Protein AF-A0A3C1G0T5-F1 (afdb_monomer)

Radius of gyration: 18.69 Å; Cα contacts (8 Å, |Δi|>4): 23; chains: 1; bounding box: 42×26×57 Å

Structure (mmCIF, N/CA/C/O backbone):
data_AF-A0A3C1G0T5-F1
#
_entry.id   AF-A0A3C1G0T5-F1
#
loop_
_atom_site.group_PDB
_atom_site.id
_atom_site.type_symbol
_atom_site.label_atom_id
_atom_site.label_alt_id
_atom_site.label_comp_id
_atom_site.label_asym_id
_atom_site.label_entity_id
_atom_site.label_seq_id
_atom_site.pdbx_PDB_ins_code
_atom_site.Cartn_x
_atom_site.Cartn_y
_atom_site.Cartn_z
_atom_site.occupancy
_atom_site.B_iso_or_equiv
_atom_site.auth_seq_id
_atom_site.auth_comp_id
_atom_site.auth_asym_id
_atom_site.auth_atom_id
_atom_site.pdbx_PDB_model_num
ATOM 1 N N . MET A 1 1 ? 2.243 16.367 -22.983 1.00 40.78 1 MET A N 1
ATOM 2 C CA . MET A 1 1 ? 0.982 15.933 -22.339 1.00 40.78 1 MET A CA 1
ATOM 3 C C . MET A 1 1 ? 1.120 14.472 -21.890 1.00 40.78 1 MET A C 1
ATOM 5 O O . MET A 1 1 ? 0.704 13.582 -22.608 1.00 40.78 1 MET A O 1
ATOM 9 N N . PHE A 1 2 ? 1.795 14.209 -20.761 1.00 50.84 2 PHE A N 1
ATOM 10 C CA . PHE A 1 2 ? 2.177 12.845 -20.317 1.00 50.84 2 PHE A CA 1
ATOM 11 C C . PHE A 1 2 ? 1.708 12.512 -18.879 1.00 50.84 2 PHE A C 1
ATOM 13 O O . PHE A 1 2 ? 1.916 11.404 -18.396 1.00 50.84 2 PHE A O 1
ATOM 20 N N . LEU A 1 3 ? 1.046 13.453 -18.187 1.00 54.25 3 LEU A N 1
ATOM 21 C CA . LEU A 1 3 ? 0.624 13.287 -16.786 1.00 54.25 3 LEU A CA 1
ATOM 22 C C . LEU A 1 3 ? -0.647 12.434 -16.606 1.00 54.25 3 LEU A C 1
ATOM 24 O O . LEU A 1 3 ? -0.832 11.827 -15.553 1.00 54.25 3 LEU A O 1
ATOM 28 N N . PHE A 1 4 ? -1.524 12.372 -17.613 1.00 55.00 4 PHE A N 1
ATOM 29 C CA . PHE A 1 4 ? -2.852 11.760 -17.458 1.00 55.00 4 PHE A CA 1
ATOM 30 C C . PHE A 1 4 ? -2.797 10.225 -17.331 1.00 55.00 4 PHE A C 1
ATOM 32 O O . PHE A 1 4 ? -3.558 9.632 -16.568 1.00 55.00 4 PHE A O 1
ATOM 39 N N . GLY A 1 5 ? -1.854 9.576 -18.026 1.00 61.91 5 GLY A N 1
ATOM 40 C CA . GLY A 1 5 ? -1.678 8.120 -17.971 1.00 61.91 5 GLY A CA 1
ATOM 41 C C . GLY A 1 5 ? -1.114 7.639 -16.632 1.00 61.91 5 GLY A C 1
ATOM 42 O O . GLY A 1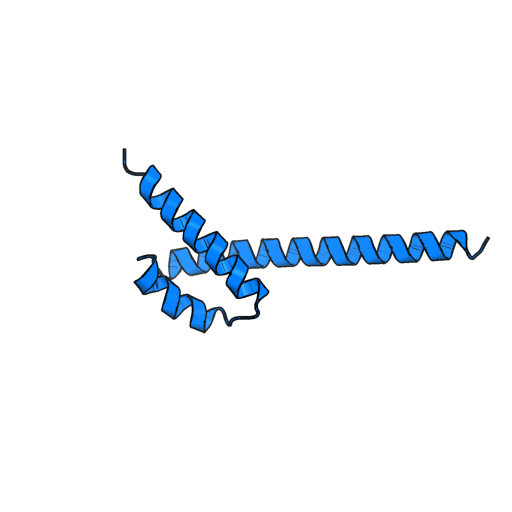 5 ? -1.621 6.678 -16.051 1.00 61.91 5 GLY A O 1
ATOM 43 N N . TYR A 1 6 ? -0.120 8.355 -16.099 1.00 66.19 6 TYR A N 1
ATOM 44 C CA . TYR A 1 6 ? 0.504 8.020 -14.819 1.00 66.19 6 TYR A CA 1
ATOM 45 C C . TYR A 1 6 ? -0.480 8.175 -13.647 1.00 66.19 6 TYR A C 1
ATOM 47 O O . TYR A 1 6 ? -0.602 7.269 -12.824 1.00 66.19 6 TYR A O 1
ATOM 55 N N . GLY A 1 7 ? -1.261 9.262 -13.615 1.00 68.25 7 GLY A N 1
ATOM 56 C CA . GLY A 1 7 ? -2.281 9.472 -12.580 1.00 68.25 7 GLY A CA 1
ATOM 57 C C . GLY A 1 7 ? -3.379 8.401 -12.575 1.00 68.25 7 GLY A C 1
ATOM 58 O O . GLY A 1 7 ? -3.822 7.969 -11.511 1.00 68.25 7 GLY A O 1
ATOM 59 N N . CYS A 1 8 ? -3.784 7.903 -13.749 1.00 75.12 8 CYS A N 1
ATOM 60 C CA . CYS A 1 8 ? -4.785 6.839 -13.843 1.00 75.12 8 CYS A CA 1
ATOM 61 C C . CYS A 1 8 ? -4.264 5.495 -13.301 1.00 75.12 8 CYS A C 1
ATOM 63 O O . CYS A 1 8 ? -4.998 4.779 -12.614 1.00 75.12 8 CYS A O 1
ATOM 65 N N . LEU A 1 9 ? -2.997 5.162 -13.575 1.00 78.69 9 LEU A N 1
ATOM 66 C CA . LEU A 1 9 ? -2.349 3.943 -13.079 1.00 78.69 9 LEU A CA 1
ATOM 67 C C . LEU A 1 9 ? -2.149 3.990 -11.564 1.00 78.69 9 LEU A C 1
ATOM 69 O O . LEU A 1 9 ? -2.507 3.036 -10.875 1.00 78.69 9 LEU A O 1
ATOM 73 N N . VAL A 1 10 ? -1.660 5.119 -11.049 1.00 78.00 10 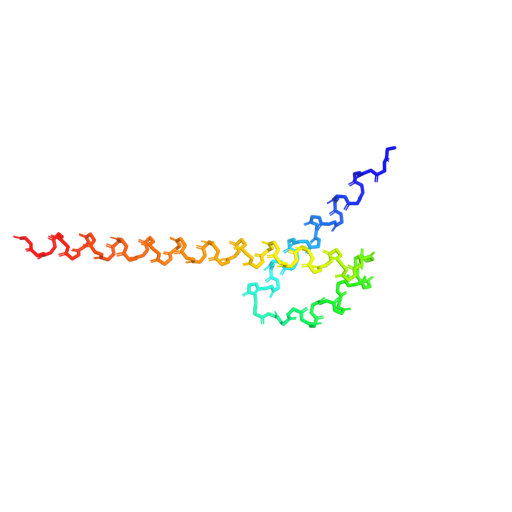VAL A N 1
ATOM 74 C CA . VAL A 1 10 ? -1.484 5.346 -9.609 1.00 78.00 10 VAL A CA 1
ATOM 75 C C . VAL A 1 10 ? -2.826 5.270 -8.881 1.00 78.00 10 VAL A C 1
ATOM 77 O O . VAL A 1 10 ? -2.961 4.490 -7.945 1.00 78.00 10 VAL A O 1
ATOM 80 N N . GLY A 1 11 ? -3.866 5.951 -9.372 1.00 80.12 11 GLY A N 1
ATOM 81 C CA . GLY A 1 11 ? -5.192 5.893 -8.748 1.00 80.12 11 GLY A CA 1
ATOM 82 C C . GLY A 1 11 ? -5.835 4.498 -8.791 1.00 80.12 11 GLY A C 1
ATOM 83 O O . GLY A 1 11 ? -6.593 4.126 -7.894 1.00 80.12 11 GLY A O 1
ATOM 84 N N . LYS A 1 12 ? -5.547 3.684 -9.818 1.00 84.81 12 LYS A N 1
ATOM 85 C CA . LYS A 1 12 ? -5.954 2.265 -9.849 1.00 84.81 12 LYS A CA 1
ATOM 86 C C 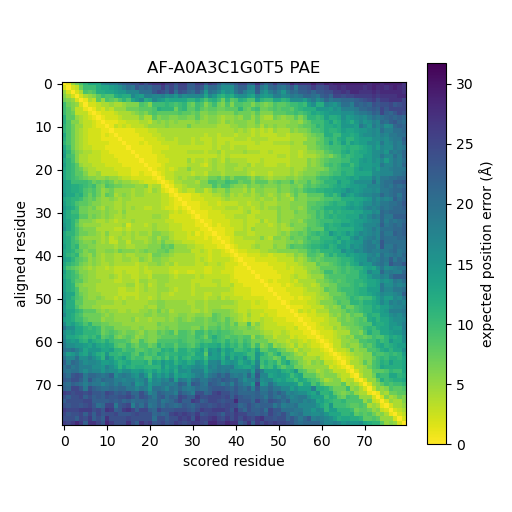. LYS A 1 12 ? -5.166 1.432 -8.836 1.00 84.81 12 LYS A C 1
ATOM 88 O O . LYS A 1 12 ? -5.772 0.609 -8.146 1.00 84.81 12 LYS A O 1
ATOM 93 N N . ALA A 1 13 ? -3.858 1.655 -8.718 1.00 84.62 13 ALA A N 1
ATOM 94 C CA . ALA A 1 13 ? -3.013 0.975 -7.744 1.00 84.62 13 ALA A CA 1
ATOM 95 C C . ALA A 1 13 ? -3.459 1.287 -6.306 1.00 84.62 13 ALA A C 1
ATOM 97 O O . ALA A 1 13 ? -3.661 0.364 -5.527 1.00 84.62 13 ALA A O 1
ATOM 98 N N . GLU A 1 14 ? -3.726 2.550 -5.974 1.00 83.69 14 GLU A N 1
ATOM 99 C CA . GLU A 1 14 ? -4.192 2.955 -4.641 1.00 83.69 14 GLU A CA 1
ATOM 100 C C . GLU A 1 14 ? -5.510 2.285 -4.243 1.00 83.69 14 GLU A C 1
ATOM 102 O O . GLU A 1 14 ? -5.611 1.719 -3.157 1.00 83.69 14 GLU A O 1
ATOM 107 N N . ARG A 1 15 ? -6.515 2.285 -5.131 1.00 85.94 15 ARG A N 1
ATOM 108 C CA . ARG A 1 15 ? -7.809 1.629 -4.865 1.00 85.94 15 ARG A CA 1
ATOM 109 C C . ARG A 1 15 ? -7.664 0.122 -4.671 1.00 85.94 15 ARG A C 1
ATOM 111 O O . ARG A 1 15 ? -8.295 -0.451 -3.785 1.00 85.94 15 ARG A O 1
ATOM 118 N N . THR A 1 16 ? -6.814 -0.511 -5.477 1.00 86.75 16 THR A N 1
ATOM 119 C CA . THR A 1 16 ? -6.542 -1.951 -5.366 1.00 86.75 16 THR A CA 1
ATOM 120 C C . THR A 1 16 ? -5.803 -2.263 -4.063 1.00 86.75 16 THR A C 1
ATOM 122 O O . THR A 1 16 ? -6.144 -3.220 -3.373 1.00 86.75 16 THR A O 1
ATOM 125 N N . LEU A 1 17 ? -4.822 -1.432 -3.695 1.00 85.56 17 LEU A N 1
ATOM 126 C CA . LEU A 1 17 ? -4.064 -1.560 -2.454 1.00 85.56 17 LEU A CA 1
ATOM 127 C C . LEU A 1 17 ? -4.973 -1.381 -1.234 1.00 85.56 17 LEU A C 1
ATOM 129 O O . LEU A 1 17 ? -4.890 -2.161 -0.293 1.00 85.56 17 LEU A O 1
ATOM 133 N N . PHE A 1 18 ? -5.890 -0.414 -1.277 1.00 83.56 18 PHE A N 1
ATOM 134 C CA . PHE A 1 18 ? -6.886 -0.196 -0.232 1.00 83.56 18 PHE A CA 1
ATOM 135 C C . PHE A 1 18 ? -7.817 -1.402 -0.042 1.00 83.56 18 PHE A C 1
ATOM 137 O O . PHE A 1 18 ? -8.022 -1.837 1.089 1.00 83.56 18 PHE A O 1
ATOM 144 N N . ALA A 1 19 ? -8.346 -1.969 -1.132 1.00 85.69 19 ALA A N 1
ATOM 145 C CA . ALA A 1 19 ? -9.214 -3.146 -1.066 1.00 85.69 19 ALA A CA 1
ATOM 146 C C . ALA A 1 19 ? -8.498 -4.349 -0.428 1.00 85.69 19 ALA A C 1
ATOM 148 O O . ALA A 1 19 ? -9.041 -4.997 0.465 1.00 85.69 19 ALA A O 1
ATOM 149 N N . LYS A 1 20 ? -7.246 -4.599 -0.827 1.00 85.12 20 LYS A N 1
ATOM 150 C CA . LYS A 1 20 ? -6.433 -5.689 -0.274 1.00 85.12 20 LYS A CA 1
ATOM 151 C C . LYS A 1 20 ? -6.008 -5.450 1.181 1.00 85.12 20 LYS A C 1
ATOM 153 O O . LYS A 1 20 ? -6.010 -6.380 1.982 1.00 85.12 20 LYS A O 1
ATOM 158 N N . LEU A 1 21 ? -5.717 -4.201 1.556 1.00 83.00 21 LEU A N 1
ATOM 159 C CA . LEU A 1 21 ? -5.436 -3.818 2.946 1.00 83.00 21 LEU A CA 1
ATOM 160 C C . LEU A 1 21 ? -6.646 -4.018 3.862 1.00 83.00 21 LEU A C 1
ATOM 162 O O . LEU A 1 21 ? -6.480 -4.468 4.994 1.00 83.00 21 LEU A O 1
ATOM 166 N N . GLN A 1 22 ? -7.860 -3.718 3.388 1.00 79.94 22 GLN A N 1
ATOM 167 C CA . GLN A 1 22 ? -9.078 -4.036 4.139 1.00 79.94 22 GLN A CA 1
ATOM 168 C C . GLN A 1 22 ? -9.278 -5.545 4.315 1.00 79.94 22 GLN A C 1
ATOM 170 O O . GLN A 1 22 ? -9.744 -5.966 5.369 1.00 79.94 22 GLN A O 1
ATOM 175 N N . GLY A 1 23 ? -8.869 -6.350 3.331 1.00 79.38 23 GLY A N 1
ATOM 176 C CA . GLY A 1 23 ? -8.856 -7.812 3.426 1.00 79.38 23 GLY A CA 1
ATOM 177 C C . GLY A 1 23 ? -7.796 -8.389 4.374 1.00 79.38 23 GLY A C 1
ATOM 178 O O . GLY A 1 23 ? -7.770 -9.598 4.577 1.00 79.38 23 GLY A O 1
ATOM 179 N N . GLY A 1 24 ? -6.926 -7.557 4.962 1.00 78.81 24 GLY A N 1
ATOM 180 C CA . GLY A 1 24 ? -5.874 -8.001 5.882 1.00 78.81 24 GLY A CA 1
ATOM 181 C C . GLY A 1 24 ? -4.630 -8.576 5.197 1.00 78.81 24 GLY A C 1
ATOM 182 O O . GLY A 1 24 ? -3.815 -9.218 5.858 1.00 78.81 24 GLY A O 1
ATOM 183 N N . GLU A 1 25 ? -4.454 -8.357 3.888 1.00 82.19 25 GLU A N 1
ATOM 184 C CA . GLU A 1 25 ? -3.254 -8.807 3.177 1.00 82.19 25 GLU A CA 1
ATOM 185 C C . GLU A 1 25 ? -1.992 -8.074 3.672 1.00 82.19 25 GLU A C 1
ATOM 187 O O . GLU A 1 25 ? -1.993 -6.878 3.978 1.00 82.19 25 GLU A O 1
ATOM 192 N N . ASN A 1 26 ? -0.870 -8.797 3.725 1.00 82.19 26 ASN A N 1
ATOM 193 C CA . ASN A 1 26 ? 0.398 -8.266 4.217 1.00 82.19 26 ASN A CA 1
ATOM 194 C C . ASN A 1 26 ? 1.040 -7.303 3.198 1.00 82.19 26 ASN A C 1
ATOM 196 O O . ASN A 1 26 ? 1.305 -7.690 2.056 1.00 82.19 26 ASN A O 1
ATOM 200 N N . LEU A 1 27 ? 1.385 -6.078 3.626 1.00 81.25 27 LEU A N 1
ATOM 201 C CA . LEU A 1 27 ? 2.047 -5.064 2.786 1.00 81.25 27 LEU A CA 1
ATOM 202 C C . LEU A 1 27 ? 3.296 -5.586 2.066 1.00 81.25 27 LEU A C 1
ATOM 204 O O . LEU A 1 27 ? 3.566 -5.171 0.941 1.00 81.25 27 LEU A O 1
ATOM 208 N N . ALA A 1 28 ? 4.069 -6.476 2.692 1.00 81.50 28 ALA A N 1
ATOM 209 C CA . ALA A 1 28 ? 5.286 -7.016 2.092 1.00 81.50 28 ALA A CA 1
ATOM 210 C C . ALA A 1 28 ? 4.987 -7.911 0.876 1.00 81.50 28 ALA A C 1
ATOM 212 O O . ALA A 1 28 ? 5.697 -7.842 -0.131 1.00 81.50 28 ALA A O 1
ATOM 213 N N . ALA A 1 29 ? 3.916 -8.707 0.944 1.00 83.00 29 ALA A N 1
ATOM 214 C CA . ALA A 1 29 ? 3.450 -9.528 -0.173 1.00 83.00 29 ALA A CA 1
ATOM 215 C C . ALA A 1 29 ? 2.859 -8.646 -1.284 1.00 83.00 29 ALA A C 1
ATOM 217 O O . ALA A 1 29 ? 3.217 -8.792 -2.454 1.00 83.00 29 ALA A O 1
ATOM 218 N N . LEU A 1 30 ? 2.055 -7.650 -0.898 1.00 83.25 30 LEU A N 1
ATOM 219 C CA . LEU A 1 30 ? 1.466 -6.668 -1.811 1.00 83.25 30 LEU A CA 1
ATOM 220 C C . LEU A 1 30 ? 2.531 -5.890 -2.576 1.00 83.25 30 LEU A C 1
ATOM 222 O O . LEU A 1 30 ? 2.430 -5.728 -3.786 1.00 83.25 30 LEU A O 1
ATOM 226 N N . LYS A 1 31 ? 3.605 -5.470 -1.905 1.00 82.38 31 LYS A N 1
ATOM 227 C CA . LYS A 1 31 ? 4.718 -4.768 -2.547 1.00 82.38 31 LYS A CA 1
ATOM 228 C C . LYS A 1 31 ? 5.287 -5.568 -3.718 1.00 82.38 31 LYS A C 1
ATOM 230 O O . LYS A 1 31 ? 5.472 -5.012 -4.798 1.00 82.38 31 LYS A O 1
ATOM 235 N N . ARG A 1 32 ? 5.530 -6.868 -3.514 1.00 84.00 32 ARG A N 1
ATOM 236 C CA . ARG A 1 32 ? 6.095 -7.769 -4.533 1.00 84.00 32 ARG A CA 1
ATOM 237 C C . ARG A 1 32 ? 5.158 -7.980 -5.717 1.00 84.00 32 ARG A C 1
ATOM 239 O O . ARG A 1 32 ? 5.646 -8.096 -6.832 1.00 84.00 32 ARG A O 1
ATOM 246 N N . GLU A 1 33 ? 3.847 -8.004 -5.489 1.00 85.81 33 GLU A N 1
ATOM 247 C CA . GLU A 1 33 ? 2.853 -8.120 -6.561 1.00 85.81 33 GLU A CA 1
ATOM 248 C C . GLU A 1 33 ? 2.693 -6.799 -7.334 1.00 85.81 33 GLU A C 1
ATOM 250 O O . GLU A 1 33 ? 2.604 -6.795 -8.558 1.00 85.81 33 GLU A O 1
ATOM 255 N N . PHE A 1 34 ? 2.693 -5.658 -6.639 1.00 82.94 34 PHE A N 1
ATOM 256 C CA . PHE A 1 34 ? 2.385 -4.354 -7.232 1.00 82.94 34 PHE A CA 1
ATOM 257 C C . PHE A 1 34 ? 3.531 -3.756 -8.054 1.00 82.94 34 PHE A C 1
ATOM 259 O O . PHE A 1 34 ? 3.259 -3.079 -9.047 1.00 82.94 34 PHE A O 1
ATOM 266 N N . LEU A 1 35 ? 4.787 -4.021 -7.674 1.00 83.50 35 LEU A N 1
ATOM 267 C CA . LEU A 1 35 ? 5.989 -3.598 -8.409 1.00 83.50 35 LEU A CA 1
ATOM 268 C C . LEU A 1 35 ? 5.916 -3.986 -9.907 1.00 83.50 35 LEU A C 1
ATOM 270 O O . LEU A 1 35 ? 5.896 -3.082 -10.744 1.00 83.50 35 LEU A O 1
ATOM 274 N N . PRO A 1 36 ? 5.811 -5.281 -10.280 1.00 85.44 36 PRO A N 1
ATOM 275 C CA . PRO A 1 36 ? 5.732 -5.688 -11.683 1.00 85.44 36 PRO A CA 1
ATOM 276 C C . PRO A 1 36 ? 4.357 -5.426 -12.313 1.00 85.44 36 PRO A C 1
ATOM 278 O O . PRO A 1 36 ? 4.281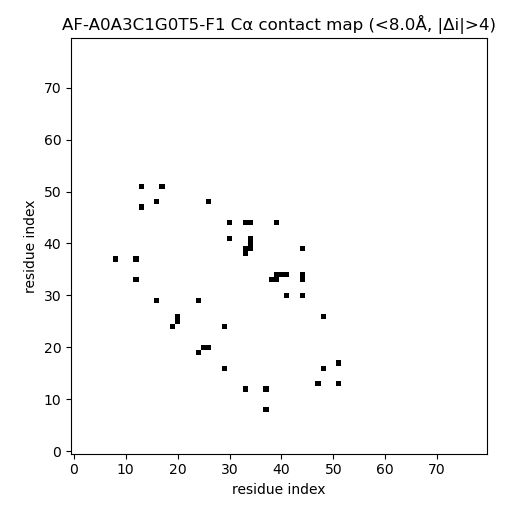 -5.137 -13.501 1.00 85.44 36 PRO A O 1
ATOM 281 N N . LYS A 1 37 ? 3.266 -5.501 -11.538 1.00 84.94 37 LYS A N 1
ATOM 282 C CA . LYS A 1 37 ? 1.891 -5.391 -12.060 1.00 84.94 37 LYS A CA 1
ATOM 283 C C . LYS A 1 37 ? 1.527 -3.983 -12.524 1.00 84.94 37 LYS A C 1
ATOM 285 O O . LYS A 1 37 ? 0.795 -3.832 -13.496 1.00 84.94 37 LYS A O 1
ATOM 290 N N . PHE A 1 38 ? 2.023 -2.963 -11.827 1.00 80.56 38 PHE A N 1
ATOM 291 C CA . PHE A 1 38 ? 1.750 -1.559 -12.148 1.00 80.56 38 PHE A CA 1
ATOM 292 C C . PHE A 1 38 ? 2.979 -0.812 -12.679 1.00 80.56 38 PHE A C 1
ATOM 294 O O . PHE A 1 38 ? 2.858 0.354 -13.044 1.00 80.56 38 PHE A O 1
ATOM 301 N N . GLY A 1 39 ? 4.154 -1.455 -12.717 1.00 83.06 39 GLY A N 1
ATOM 302 C CA . GLY A 1 39 ? 5.400 -0.829 -13.169 1.00 83.06 39 GLY A CA 1
ATOM 303 C C . GLY A 1 39 ? 5.858 0.331 -12.279 1.00 83.06 39 GLY A C 1
ATOM 304 O O . GLY A 1 39 ? 6.528 1.247 -12.750 1.00 83.06 39 GLY A O 1
ATOM 305 N N . ILE A 1 40 ? 5.462 0.329 -11.004 1.00 82.75 40 ILE A N 1
ATOM 306 C CA . ILE A 1 40 ? 5.799 1.382 -10.040 1.00 82.75 40 ILE A CA 1
ATOM 307 C C . ILE A 1 40 ? 7.077 1.035 -9.286 1.00 82.75 40 ILE A C 1
ATOM 309 O O . ILE A 1 40 ? 7.405 -0.130 -9.081 1.00 82.75 40 ILE A O 1
ATOM 313 N N . THR A 1 41 ? 7.790 2.050 -8.810 1.00 85.31 41 THR A N 1
ATOM 314 C CA . THR A 1 41 ? 8.982 1.851 -7.979 1.00 85.31 41 THR A CA 1
ATOM 315 C C . THR A 1 41 ? 8.616 1.520 -6.532 1.00 85.31 41 THR A C 1
ATOM 317 O O . THR A 1 41 ? 7.576 1.931 -6.010 1.00 85.31 41 THR A O 1
ATOM 320 N N . ALA A 1 42 ? 9.534 0.854 -5.823 1.00 83.94 42 ALA A N 1
ATOM 321 C CA . ALA A 1 42 ? 9.380 0.571 -4.395 1.00 83.94 42 ALA A CA 1
ATOM 322 C C . ALA A 1 42 ? 9.167 1.846 -3.559 1.00 83.94 42 ALA A C 1
ATOM 324 O O . ALA A 1 42 ? 8.455 1.811 -2.558 1.00 83.94 42 ALA A O 1
ATOM 325 N N . ARG A 1 43 ? 9.764 2.971 -3.973 1.00 84.94 43 ARG A N 1
ATOM 326 C CA . ARG A 1 43 ? 9.619 4.268 -3.303 1.00 84.94 43 ARG A CA 1
ATOM 327 C C . ARG A 1 43 ? 8.208 4.832 -3.457 1.00 84.94 43 ARG A C 1
ATOM 329 O O . ARG A 1 43 ? 7.630 5.270 -2.469 1.00 84.94 43 ARG A O 1
ATOM 336 N N . GLN A 1 44 ? 7.653 4.776 -4.669 1.00 83.88 44 GLN A N 1
ATOM 337 C CA . GLN A 1 44 ? 6.274 5.194 -4.941 1.00 83.88 44 GLN A CA 1
ATOM 338 C C . GLN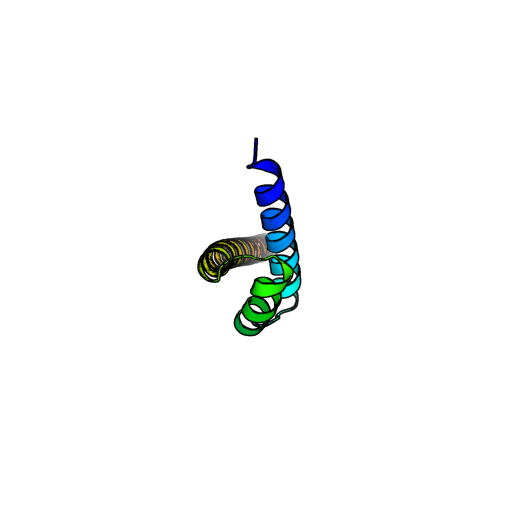 A 1 44 ? 5.278 4.322 -4.170 1.00 83.88 44 GLN A C 1
ATOM 340 O O . GLN A 1 44 ? 4.375 4.853 -3.531 1.00 83.88 44 GLN A O 1
ATOM 345 N N . PHE A 1 45 ? 5.491 3.001 -4.151 1.00 85.88 45 PHE A N 1
ATOM 346 C CA . PHE A 1 45 ? 4.678 2.085 -3.350 1.00 85.88 45 PHE A CA 1
ATOM 347 C C . PHE A 1 45 ? 4.725 2.423 -1.857 1.00 85.88 45 PHE A C 1
ATOM 349 O O . PHE A 1 45 ? 3.680 2.548 -1.229 1.00 85.88 45 PHE A O 1
ATOM 356 N N . ASN A 1 46 ? 5.922 2.602 -1.290 1.00 85.88 46 ASN A N 1
ATOM 357 C CA . ASN A 1 46 ? 6.071 2.921 0.129 1.00 85.88 46 ASN A CA 1
ATOM 358 C C . ASN A 1 46 ?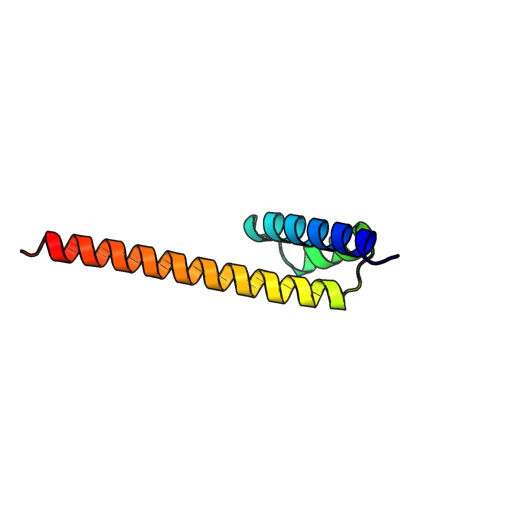 5.374 4.248 0.494 1.00 85.88 46 ASN A C 1
ATOM 360 O O . ASN A 1 46 ? 4.765 4.331 1.556 1.00 85.88 46 ASN A O 1
ATOM 364 N N . GLY A 1 47 ? 5.435 5.261 -0.382 1.00 87.25 47 GLY A N 1
ATOM 365 C CA . GLY A 1 47 ? 4.740 6.538 -0.185 1.00 87.25 47 GLY A CA 1
ATOM 366 C C . GLY A 1 47 ? 3.217 6.380 -0.165 1.00 87.25 47 GLY A C 1
ATOM 367 O O . GLY A 1 47 ? 2.577 6.765 0.810 1.00 87.25 47 GLY A O 1
ATOM 368 N N . MET A 1 48 ? 2.654 5.726 -1.188 1.00 85.12 48 MET A N 1
ATOM 369 C CA . MET A 1 48 ? 1.211 5.448 -1.261 1.00 85.12 48 MET A CA 1
ATOM 370 C C . MET A 1 48 ? 0.729 4.593 -0.084 1.00 85.12 48 MET A C 1
ATOM 372 O O . MET A 1 48 ? -0.328 4.850 0.485 1.00 85.12 48 MET A O 1
ATOM 376 N N . ALA A 1 49 ? 1.508 3.580 0.305 1.00 85.00 49 ALA A N 1
ATOM 377 C C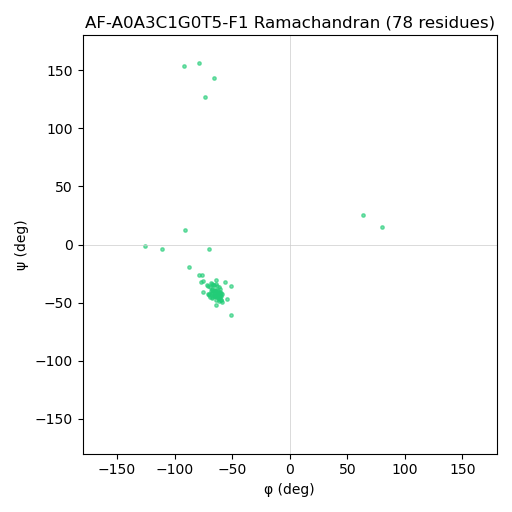A . ALA A 1 49 ? 1.174 2.706 1.420 1.00 85.00 49 ALA A CA 1
ATOM 378 C C . ALA A 1 49 ? 1.149 3.464 2.755 1.00 85.00 49 ALA A C 1
ATOM 380 O O . ALA A 1 49 ? 0.204 3.296 3.521 1.00 85.00 49 ALA A O 1
ATOM 381 N N . ALA A 1 50 ? 2.139 4.321 3.025 1.00 85.44 50 ALA A N 1
ATOM 382 C CA . ALA A 1 50 ? 2.167 5.135 4.239 1.00 85.44 50 ALA A CA 1
ATOM 383 C C . ALA A 1 50 ? 0.967 6.094 4.309 1.00 85.44 50 ALA A C 1
ATOM 385 O O . ALA A 1 50 ? 0.312 6.195 5.347 1.00 85.44 50 ALA A O 1
ATOM 386 N N . GLU A 1 51 ? 0.634 6.742 3.190 1.00 86.06 51 GLU A N 1
ATOM 387 C CA . GLU A 1 51 ? -0.510 7.650 3.110 1.00 86.06 51 GLU A CA 1
ATOM 388 C C . GLU A 1 51 ? -1.846 6.913 3.310 1.00 86.06 51 GLU A C 1
ATOM 390 O O . GLU A 1 51 ? -2.699 7.361 4.079 1.00 86.06 51 GLU A O 1
ATOM 395 N N . LEU A 1 52 ? -2.024 5.748 2.676 1.00 84.38 52 LEU A N 1
ATOM 396 C CA . LEU A 1 52 ? -3.222 4.918 2.829 1.00 84.38 52 LEU A CA 1
ATOM 397 C C . LEU A 1 52 ? -3.370 4.363 4.247 1.00 84.38 52 LEU A C 1
ATOM 399 O O . LEU A 1 52 ? -4.465 4.415 4.803 1.00 84.38 52 LEU A O 1
ATOM 403 N N . VAL A 1 53 ? -2.288 3.868 4.854 1.00 82.81 53 VAL A N 1
ATOM 404 C CA . VAL A 1 53 ? -2.305 3.369 6.238 1.00 82.81 53 VAL A CA 1
ATOM 405 C C . VAL A 1 53 ? -2.667 4.493 7.209 1.00 82.81 53 VAL A C 1
ATOM 407 O O . VAL A 1 53 ? -3.525 4.286 8.067 1.00 82.81 53 VAL A O 1
ATOM 410 N N . GLY A 1 54 ? -2.102 5.693 7.034 1.00 83.12 54 GLY A N 1
ATOM 411 C CA . GLY A 1 54 ? -2.450 6.865 7.841 1.00 83.12 54 GLY A CA 1
ATOM 412 C C . GLY A 1 54 ? -3.926 7.259 7.712 1.00 83.12 54 GLY A C 1
ATOM 413 O O . GLY A 1 54 ? -4.605 7.467 8.718 1.00 83.12 54 GLY A O 1
ATOM 414 N N . LYS A 1 55 ? -4.464 7.281 6.484 1.00 82.81 55 LYS A N 1
ATOM 415 C CA . LYS A 1 55 ? -5.891 7.555 6.234 1.00 82.81 55 LYS A CA 1
ATOM 416 C C . LYS A 1 55 ? -6.801 6.498 6.869 1.00 82.81 55 LYS A C 1
ATOM 418 O O . LYS A 1 55 ? -7.793 6.854 7.500 1.00 82.81 55 LYS A O 1
ATOM 423 N N . ILE A 1 56 ? -6.465 5.212 6.741 1.00 81.00 56 ILE A N 1
ATOM 424 C CA . ILE A 1 56 ? -7.232 4.110 7.348 1.00 81.00 56 ILE A CA 1
ATOM 425 C C . ILE A 1 56 ? -7.216 4.218 8.875 1.00 81.00 56 ILE A C 1
ATOM 427 O O . ILE A 1 56 ? -8.268 4.078 9.499 1.00 81.00 56 ILE A O 1
ATOM 431 N N . ALA A 1 57 ? -6.051 4.474 9.477 1.00 79.94 57 ALA A N 1
ATOM 432 C CA . ALA A 1 57 ? -5.923 4.648 10.921 1.00 79.94 57 ALA A CA 1
ATOM 433 C C . ALA A 1 57 ? -6.792 5.813 11.416 1.00 79.94 57 ALA A C 1
ATOM 435 O O . ALA A 1 57 ? -7.614 5.622 12.309 1.00 79.94 57 ALA A O 1
ATOM 436 N N . SER A 1 58 ? -6.714 6.968 10.748 1.00 77.88 58 SER A N 1
ATOM 437 C CA . SER A 1 58 ? -7.520 8.145 11.086 1.00 77.88 58 SER A CA 1
ATOM 438 C C . SER A 1 58 ? -9.031 7.880 10.994 1.00 77.88 58 SER A C 1
ATOM 440 O O . SER A 1 58 ? -9.793 8.278 11.877 1.00 77.88 58 SER A O 1
ATOM 442 N N . ILE A 1 59 ? -9.489 7.159 9.962 1.00 77.19 59 ILE A N 1
ATOM 443 C CA . ILE A 1 59 ? -10.907 6.784 9.826 1.00 77.19 59 ILE A CA 1
ATOM 444 C C . ILE A 1 59 ? -11.334 5.841 10.957 1.00 77.19 59 ILE A C 1
ATOM 446 O O . ILE A 1 59 ? -12.398 6.044 11.546 1.00 77.19 59 ILE A O 1
ATOM 450 N N . LYS A 1 60 ? -10.514 4.835 11.285 1.00 72.00 60 LYS A N 1
ATOM 451 C CA . LYS A 1 60 ? -10.800 3.887 12.373 1.00 72.00 60 LYS A CA 1
ATOM 452 C C . LYS A 1 60 ? -10.897 4.586 13.728 1.00 72.00 60 LYS A C 1
ATOM 454 O O . LYS A 1 60 ? -11.841 4.330 14.473 1.00 72.00 60 LYS A O 1
ATOM 459 N N . GLU A 1 61 ? -9.980 5.502 14.029 1.00 74.06 61 GLU A N 1
ATOM 460 C CA . GLU A 1 61 ? -10.018 6.298 15.262 1.00 74.06 61 GLU A CA 1
ATOM 461 C C . GLU A 1 61 ? -11.295 7.143 15.346 1.00 74.06 61 GLU A C 1
ATOM 463 O O . GLU A 1 61 ? -11.979 7.155 16.371 1.00 74.06 61 GLU A O 1
ATOM 468 N N . ARG A 1 62 ? -11.682 7.786 14.240 1.00 71.19 62 ARG A N 1
ATOM 469 C CA . ARG A 1 62 ? -12.895 8.611 14.178 1.00 71.19 62 ARG A CA 1
ATOM 470 C C . ARG A 1 62 ? -14.182 7.794 14.336 1.00 71.19 62 ARG A C 1
ATOM 472 O O . ARG A 1 62 ? -15.144 8.270 14.944 1.00 71.19 62 ARG A O 1
ATOM 479 N N . GLN A 1 63 ? -14.211 6.565 13.818 1.00 68.00 63 GLN A N 1
ATOM 480 C CA . GLN A 1 63 ? -15.322 5.631 14.024 1.00 68.00 63 GLN A CA 1
ATOM 481 C C . GLN A 1 63 ? -15.417 5.177 15.485 1.00 68.00 63 GLN A C 1
ATOM 483 O O . GLN A 1 63 ? -16.510 5.200 16.054 1.00 68.00 63 GLN A O 1
ATOM 488 N N . ALA A 1 64 ? -14.290 4.827 16.111 1.00 68.75 64 ALA A N 1
ATOM 489 C CA . ALA A 1 64 ? -14.250 4.433 17.518 1.00 68.75 64 ALA A CA 1
ATOM 490 C C . ALA A 1 64 ? -14.713 5.569 18.448 1.00 68.75 64 ALA A C 1
ATOM 492 O O . ALA A 1 64 ? -15.501 5.341 19.368 1.00 68.75 64 ALA A O 1
ATOM 493 N N . ASP A 1 65 ? -14.291 6.806 18.173 1.00 71.44 65 ASP A N 1
ATOM 494 C CA . ASP A 1 65 ? -14.725 7.989 18.921 1.00 71.44 65 ASP A CA 1
ATOM 495 C C . ASP A 1 65 ? -16.234 8.254 18.762 1.00 71.44 65 ASP A C 1
ATOM 497 O O . ASP A 1 65 ? -16.932 8.529 19.740 1.00 71.44 65 ASP A O 1
ATOM 501 N N . SER A 1 66 ? -16.773 8.078 17.551 1.00 59.56 66 SER A N 1
ATOM 502 C CA . SER A 1 66 ? -18.212 8.225 17.282 1.00 59.56 66 SER A CA 1
ATOM 503 C C . SER A 1 66 ? -19.054 7.164 18.002 1.00 59.56 66 SER A C 1
ATOM 505 O O . SER A 1 66 ? -20.091 7.488 18.583 1.00 59.56 66 SER A O 1
ATOM 507 N N . LEU A 1 67 ? -18.596 5.908 18.023 1.00 64.19 67 LEU A N 1
ATOM 508 C CA . LEU A 1 67 ? -19.217 4.822 18.792 1.00 64.19 67 LEU A CA 1
ATOM 509 C C . LEU A 1 67 ? -19.190 5.107 20.300 1.00 64.19 67 LEU A C 1
ATOM 511 O O . LEU A 1 67 ? -20.201 4.934 20.980 1.00 64.19 67 LEU A O 1
ATOM 515 N N . LYS A 1 68 ? -18.064 5.610 20.819 1.00 67.38 68 LYS A N 1
ATOM 516 C CA . LYS A 1 68 ? -17.913 5.976 22.234 1.00 67.38 68 LYS A CA 1
ATOM 517 C C . LYS A 1 68 ? -18.815 7.144 22.636 1.00 67.38 68 LYS A C 1
ATOM 519 O O . LYS A 1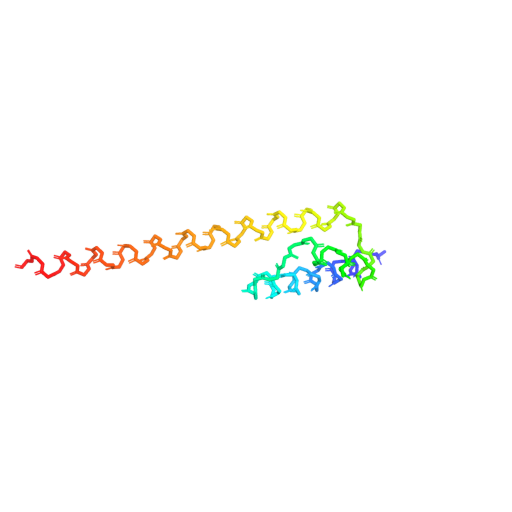 68 ? -19.389 7.133 23.723 1.00 67.38 68 LYS A O 1
ATOM 524 N N . LYS A 1 69 ? -18.969 8.148 21.769 1.00 65.69 69 LYS A N 1
ATOM 525 C CA . LYS A 1 69 ? -19.904 9.264 21.988 1.00 65.69 69 LYS A CA 1
ATOM 526 C C . LYS A 1 69 ? -21.355 8.795 21.990 1.00 65.69 69 LYS A C 1
ATOM 528 O O . LYS A 1 69 ? -22.127 9.246 22.832 1.00 65.69 69 LYS A O 1
ATOM 533 N N . ARG A 1 70 ? -21.708 7.867 21.095 1.00 60.00 70 ARG A N 1
ATOM 534 C CA . ARG A 1 70 ? -23.059 7.300 21.019 1.00 60.00 70 ARG A CA 1
ATOM 535 C C . ARG A 1 70 ? -23.422 6.517 22.277 1.00 60.00 70 ARG A C 1
ATOM 537 O O . ARG A 1 70 ? -24.463 6.800 22.855 1.00 60.00 70 ARG A O 1
ATOM 544 N N . SER A 1 71 ? -22.543 5.631 22.757 1.00 62.06 71 SER A N 1
ATOM 545 C CA . SER A 1 71 ? -22.819 4.903 24.003 1.00 62.06 71 SER A CA 1
ATOM 546 C C . SER A 1 71 ? -22.952 5.856 25.193 1.00 62.06 71 SER A C 1
ATOM 548 O O . SER A 1 71 ? -23.879 5.729 25.984 1.00 62.06 71 SER A O 1
ATOM 550 N N . LYS A 1 72 ? -22.090 6.874 25.299 1.00 59.09 72 LYS A N 1
ATOM 551 C CA . LYS A 1 72 ? -22.126 7.821 26.423 1.00 59.09 72 LYS A CA 1
ATOM 552 C C . LYS A 1 72 ? -23.383 8.703 26.435 1.00 59.09 72 LYS A C 1
ATOM 554 O O . LYS A 1 72 ? -23.867 9.026 27.514 1.00 59.09 72 LYS A O 1
ATOM 559 N N . GLY A 1 73 ? -23.914 9.068 25.265 1.00 57.75 73 GLY A N 1
ATOM 560 C CA . GLY A 1 73 ? -25.193 9.780 25.146 1.00 57.75 73 GLY A CA 1
ATOM 561 C C . GLY A 1 73 ? -26.393 8.924 25.562 1.00 57.75 73 GLY A C 1
ATOM 562 O O . GLY A 1 73 ? -27.279 9.413 26.254 1.00 57.75 73 GLY A O 1
ATOM 563 N N . GLU A 1 74 ? -26.381 7.635 25.218 1.00 52.50 74 GLU A N 1
ATOM 564 C CA . GLU A 1 74 ? -27.427 6.673 25.593 1.00 52.50 74 GLU A CA 1
ATOM 565 C C . GLU A 1 74 ? -27.440 6.397 27.109 1.00 52.50 74 GLU A C 1
ATOM 567 O O . GLU A 1 74 ? -28.496 6.427 27.738 1.00 52.50 74 GLU A O 1
ATOM 572 N N . TRP A 1 75 ? -26.260 6.255 27.728 1.00 48.25 75 TRP A N 1
ATOM 573 C CA . TRP A 1 75 ? -26.119 6.155 29.187 1.00 48.25 75 TRP A CA 1
ATOM 574 C C . TRP A 1 75 ? -26.573 7.426 29.923 1.00 48.25 75 TRP A C 1
ATOM 576 O O . TRP A 1 75 ? -27.162 7.322 30.996 1.00 48.25 75 TRP A O 1
ATOM 586 N N . LEU A 1 76 ? -26.346 8.623 29.361 1.00 55.75 76 LEU A N 1
ATOM 587 C CA . LEU A 1 76 ? -26.824 9.877 29.962 1.00 55.75 76 LEU A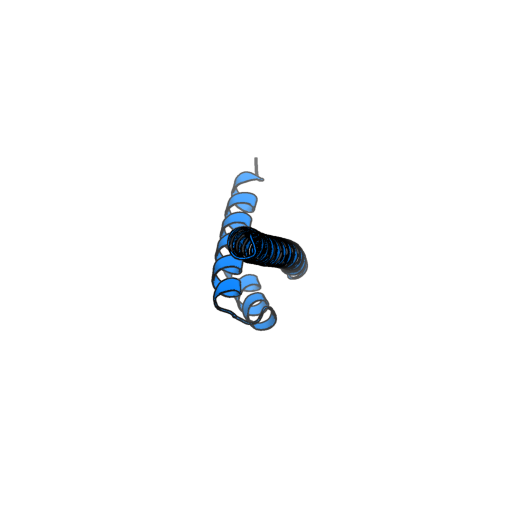 CA 1
ATOM 588 C C . LEU A 1 76 ? -28.356 10.003 29.929 1.00 55.75 76 LEU A C 1
ATOM 590 O O . LEU A 1 76 ? -28.933 10.591 30.838 1.00 55.75 76 LEU A O 1
ATOM 594 N N . CYS A 1 77 ? -29.009 9.471 28.891 1.00 53.41 77 CYS A N 1
ATOM 595 C CA . CYS A 1 77 ? -30.468 9.463 28.774 1.00 53.41 77 CYS A CA 1
ATOM 596 C C . CYS A 1 77 ? -31.144 8.414 29.668 1.00 53.41 77 CYS A C 1
ATOM 598 O O . CYS A 1 77 ? -32.293 8.615 30.040 1.00 53.41 77 CYS A O 1
ATOM 600 N N . PHE A 1 78 ? -30.458 7.320 30.012 1.00 50.31 78 PHE A N 1
ATOM 601 C CA . PHE A 1 78 ? -30.992 6.265 30.884 1.00 50.31 78 PHE A CA 1
ATOM 602 C C . PHE A 1 78 ? -30.757 6.531 32.385 1.00 50.31 78 PHE A C 1
ATOM 604 O O . PHE A 1 78 ? -31.434 5.957 33.229 1.00 50.31 78 PHE A O 1
ATOM 611 N N . ALA A 1 79 ? -29.801 7.400 32.733 1.00 54.31 79 ALA A N 1
ATOM 612 C CA . ALA A 1 79 ? -29.453 7.745 34.117 1.00 54.31 79 ALA A CA 1
ATOM 613 C C . ALA A 1 79 ? -30.228 8.954 34.692 1.00 54.31 79 ALA A C 1
ATOM 615 O O . ALA A 1 79 ? -29.829 9.490 35.728 1.00 54.31 79 ALA A O 1
ATOM 616 N N . ARG A 1 80 ? -31.293 9.408 34.019 1.00 48.59 80 ARG A N 1
ATOM 617 C CA . ARG A 1 80 ? -32.169 10.511 34.441 1.00 48.59 80 ARG A CA 1
ATOM 618 C C . ARG A 1 80 ? -33.578 9.996 34.690 1.00 48.59 80 ARG A C 1
ATOM 620 O O . ARG A 1 80 ? -34.210 10.528 35.626 1.00 48.59 80 ARG A O 1
#

pLDDT: mean 74.96, std 12.22, range [40.78, 87.25]

Foldseek 3Di:
DPPPVLVVLLVVLLVVVLVVVVVVDDLVVSLVVCCVVSVDDSVSSVVSVVVSVVVVVVVVVVVVVVVVVVVVVVVVVVVD

Solvent-accessible surface area (backbone atoms only — not comparable to full-atom values): 4636 Å² total; per-residue (Å²): 143,72,63,69,64,55,53,54,50,50,57,51,49,51,54,53,49,50,55,41,50,73,72,68,55,56,66,73,61,49,50,67,54,44,33,76,74,70,70,48,53,73,66,60,51,54,52,54,49,52,53,50,52,51,53,51,51,53,52,52,52,53,51,52,50,51,53,53,51,51,53,53,52,52,54,58,67,72,75,110

Sequence (80 aa):
MFLFGYGCLVGKAERTLFAKLQGGENLAALKREFLPKFGITARQFNGMAAELVGKIASIKERQADSLKKRSKGEWLCFAR

Secondary structure (DSSP, 8-state):
--HHHHHHHHHHHHHHHHHHHHTT--HHHHHHHHHHHHT--HHHHHHHHHHHHHHHHHHHHHHHHHHHHHHHHHHHHH--

Mean predicted aligned error: 9.79 Å